Protein AF-A0A7V2X9G7-F1 (afdb_monomer)

Radius of gyration: 11.11 Å; Cα contacts (8 Å, |Δi|>4): 110; chains: 1; bounding box: 22×26×26 Å

Mean predicted aligned error: 3.45 Å

pLDDT: mean 91.79, std 8.22, range [51.62, 97.62]

Solvent-accessible surface area (backbone atoms only — not comparable to full-atom values): 3924 Å² total; per-residue (Å²): 130,84,77,36,25,32,44,77,48,82,54,100,75,23,31,28,36,41,33,28,40,96,92,40,82,76,46,78,45,70,57,32,90,46,61,67,61,53,49,53,50,49,46,69,77,42,73,88,52,40,82,56,48,76,68,53,52,51,52,49,54,63,55,73,76,110

Nearest PDB structures (foldseek):
  1sfe-assembly1_A  TM=8.184E-01  e=2.052E-02  Escherichia coli B
  7aib-assembly1_A  TM=5.045E-01  e=5.874E-01  Escherichia coli K-12
  3mcp-assembly1_A-2  TM=5.420E-01  e=1.682E+00  Parabacteroides distasonis ATCC 8503
  1e4g-assembly1_T  TM=5.294E-01  e=4.512E+00  Thermotoga maritima
  5eox-assembly1_A  TM=3.938E-01  e=2.666E+00  Pseudomonas aeruginosa PAO1

Secondary structure (DSSP, 8-state):
----EEEEEEETTEEEEEEEETTEEEEEEEEES-HHHHHHHHHHHSTTPEE--HHHHHHHHHHHT-

Structure (mmCIF, N/CA/C/O backbone):
data_AF-A0A7V2X9G7-F1
#
_entry.id   AF-A0A7V2X9G7-F1
#
loop_
_atom_site.group_PDB
_atom_site.id
_atom_site.type_symbol
_atom_site.label_atom_id
_atom_site.label_alt_id
_atom_site.label_comp_id
_atom_site.label_asym_id
_atom_site.label_entity_id
_atom_site.label_seq_id
_atom_site.pdbx_PDB_ins_code
_atom_site.Cartn_x
_atom_site.Cartn_y
_atom_site.Cartn_z
_atom_site.occupancy
_atom_site.B_iso_or_equiv
_atom_site.auth_seq_id
_atom_site.auth_comp_id
_atom_site.auth_asym_id
_atom_site.auth_atom_id
_atom_site.pdbx_PDB_model_num
ATOM 1 N N . MET A 1 1 ? 1.227 14.276 14.777 1.00 51.62 1 MET A N 1
ATOM 2 C CA . MET A 1 1 ? 1.072 13.591 13.474 1.00 51.62 1 MET A CA 1
ATOM 3 C C . MET A 1 1 ? 0.250 12.338 13.734 1.00 51.62 1 MET A C 1
ATOM 5 O O . MET A 1 1 ? 0.609 11.610 14.648 1.00 51.62 1 MET A O 1
ATOM 9 N N . LYS A 1 2 ? -0.896 12.141 13.063 1.00 59.47 2 LYS A N 1
ATOM 10 C CA . LYS A 1 2 ? -1.718 10.930 13.269 1.00 59.47 2 LYS A CA 1
ATOM 11 C C . LYS A 1 2 ? -0.879 9.705 12.862 1.00 59.47 2 LYS A C 1
ATOM 13 O O . LYS A 1 2 ? -0.289 9.758 11.789 1.00 59.47 2 LYS A O 1
ATOM 18 N N . ASN A 1 3 ? -0.812 8.655 13.688 1.00 80.69 3 ASN A N 1
ATOM 19 C CA . ASN A 1 3 ? -0.138 7.392 13.351 1.00 80.69 3 ASN A CA 1
ATOM 20 C C . ASN A 1 3 ? -0.775 6.812 12.080 1.00 80.69 3 ASN A C 1
ATOM 22 O O . ASN A 1 3 ? -1.896 6.307 12.121 1.00 80.69 3 ASN A O 1
ATOM 26 N N . VAL A 1 4 ? -0.092 6.949 10.947 1.00 91.44 4 VAL A N 1
ATOM 27 C CA . VAL A 1 4 ? -0.478 6.326 9.680 1.00 91.44 4 VAL A CA 1
ATOM 28 C C . VAL A 1 4 ? 0.530 5.252 9.333 1.00 91.44 4 VAL A C 1
ATOM 30 O O . VAL A 1 4 ? 1.742 5.455 9.440 1.00 91.44 4 VAL A O 1
ATOM 33 N N . SER A 1 5 ? 0.000 4.124 8.897 1.00 95.69 5 SER A N 1
ATOM 34 C CA . SER A 1 5 ? 0.754 3.033 8.318 1.00 95.69 5 SER A CA 1
ATOM 35 C C . SER A 1 5 ? 0.487 2.951 6.823 1.00 95.69 5 SER A C 1
ATOM 37 O O . SER A 1 5 ? -0.526 3.453 6.325 1.00 95.69 5 SER A O 1
ATOM 39 N N . PHE A 1 6 ? 1.388 2.290 6.113 1.00 97.12 6 PHE A N 1
ATOM 40 C CA . PHE A 1 6 ? 1.209 1.929 4.720 1.00 97.12 6 PHE A CA 1
ATOM 41 C C . PHE A 1 6 ? 1.472 0.438 4.509 1.00 97.12 6 PHE A C 1
ATOM 43 O O . PHE A 1 6 ? 2.169 -0.200 5.296 1.00 97.12 6 PHE A O 1
ATOM 50 N N . LEU A 1 7 ? 0.933 -0.099 3.423 1.00 96.69 7 LEU A N 1
ATOM 51 C CA . LEU A 1 7 ? 1.212 -1.440 2.931 1.00 96.69 7 LEU A CA 1
ATOM 52 C C . LEU A 1 7 ? 1.358 -1.366 1.413 1.00 96.69 7 LEU A C 1
ATOM 54 O O . LEU A 1 7 ? 0.531 -0.745 0.751 1.00 96.69 7 LEU A O 1
ATOM 58 N N . VAL A 1 8 ? 2.405 -1.974 0.860 1.00 97.06 8 VAL A N 1
ATOM 59 C CA . VAL A 1 8 ? 2.594 -2.093 -0.592 1.00 97.06 8 VAL A CA 1
ATOM 60 C C . VAL A 1 8 ? 2.758 -3.562 -0.936 1.00 97.06 8 VAL A C 1
ATOM 62 O O . VAL A 1 8 ? 3.639 -4.226 -0.391 1.00 97.06 8 VAL A O 1
ATOM 65 N N . PHE A 1 9 ? 1.938 -4.057 -1.855 1.00 95.75 9 PHE A N 1
ATOM 66 C CA . PHE A 1 9 ? 1.891 -5.471 -2.214 1.00 95.75 9 PHE A CA 1
ATOM 67 C C . PHE A 1 9 ? 1.730 -5.658 -3.730 1.00 95.75 9 PHE A C 1
ATOM 69 O O . PHE A 1 9 ? 1.226 -4.764 -4.419 1.00 95.75 9 PHE A O 1
ATOM 76 N N . PRO A 1 10 ? 2.212 -6.784 -4.282 1.00 95.69 10 PRO A N 1
ATOM 77 C CA . PRO A 1 10 ? 2.053 -7.081 -5.696 1.00 95.69 10 PRO A CA 1
ATOM 78 C C . PRO A 1 10 ? 0.645 -7.618 -5.990 1.00 95.69 10 PRO A C 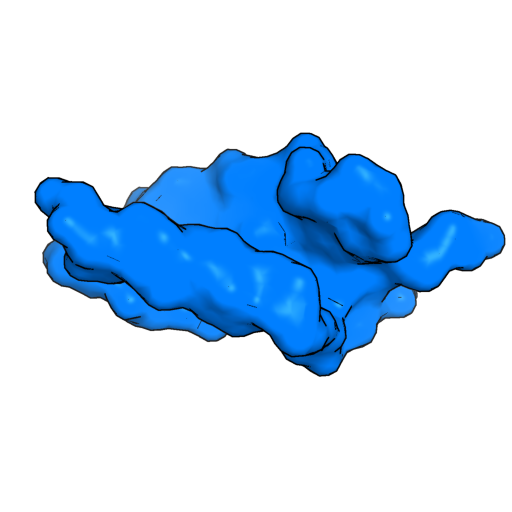1
ATOM 80 O O . PRO A 1 10 ? 0.091 -8.396 -5.223 1.00 95.69 10 PRO A O 1
ATOM 83 N N . THR A 1 11 ? 0.112 -7.259 -7.152 1.00 93.25 11 THR A N 1
ATOM 84 C CA . THR A 1 11 ? -1.119 -7.792 -7.754 1.00 93.25 11 THR A CA 1
ATOM 85 C C . THR A 1 11 ? -0.810 -8.285 -9.171 1.00 93.25 11 THR A C 1
ATOM 87 O O . THR A 1 11 ? 0.281 -8.050 -9.700 1.00 93.25 11 THR A O 1
ATOM 90 N N . ARG A 1 12 ? -1.785 -8.901 -9.853 1.00 91.69 12 ARG A N 1
ATOM 91 C CA . ARG A 1 12 ? -1.635 -9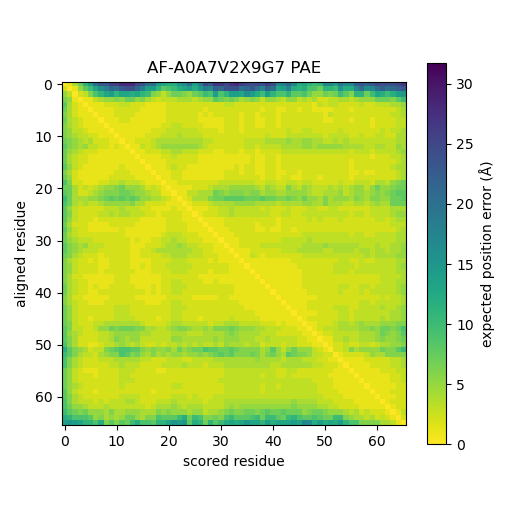.286 -11.273 1.00 91.69 12 ARG A CA 1
ATOM 92 C C . ARG A 1 12 ? -1.387 -8.099 -12.215 1.00 91.69 12 ARG A C 1
ATOM 94 O O . ARG A 1 12 ? -0.886 -8.308 -13.314 1.00 91.69 12 ARG A O 1
ATOM 101 N N . LEU A 1 13 ? -1.747 -6.882 -11.803 1.00 93.12 13 LEU A N 1
ATOM 102 C CA . LEU A 1 13 ? -1.661 -5.667 -12.620 1.00 93.12 13 LEU A CA 1
ATOM 103 C C . LEU A 1 13 ? -0.455 -4.778 -12.269 1.00 93.12 13 LEU A C 1
ATOM 105 O O . LEU A 1 13 ? -0.208 -3.794 -12.960 1.00 93.12 13 LEU A O 1
ATOM 109 N N . GLY A 1 14 ? 0.294 -5.105 -11.213 1.00 95.56 14 GLY A N 1
ATOM 110 C CA . GLY A 1 14 ? 1.405 -4.292 -10.714 1.00 95.56 14 GLY A CA 1
ATOM 111 C C . GLY A 1 14 ? 1.385 -4.147 -9.195 1.00 95.56 14 GLY A C 1
ATOM 112 O O . GLY A 1 14 ? 0.763 -4.937 -8.489 1.00 95.56 14 GLY A O 1
ATOM 113 N N . TRP A 1 15 ? 2.068 -3.132 -8.684 1.00 97.62 15 TRP A N 1
ATOM 114 C CA . TRP A 1 15 ? 2.181 -2.837 -7.259 1.00 97.62 15 TRP A CA 1
ATOM 115 C C . TRP A 1 15 ? 1.057 -1.929 -6.798 1.00 97.62 15 TRP A C 1
ATOM 117 O O . TRP A 1 15 ? 0.908 -0.825 -7.311 1.00 97.62 15 TRP A O 1
ATOM 127 N N . MET A 1 16 ? 0.300 -2.387 -5.812 1.00 97.19 16 MET A N 1
ATOM 128 C CA . MET A 1 16 ? -0.785 -1.638 -5.198 1.00 97.19 16 MET A CA 1
ATOM 129 C C . MET A 1 16 ? -0.342 -1.123 -3.828 1.00 97.19 16 MET A C 1
ATOM 131 O O . MET A 1 16 ? 0.508 -1.730 -3.170 1.00 97.19 16 MET A O 1
ATOM 135 N N . GLY A 1 17 ? -0.893 0.011 -3.402 1.00 97.12 17 GLY A N 1
ATOM 136 C CA . GLY A 1 17 ? -0.544 0.640 -2.131 1.00 97.12 17 GLY A CA 1
ATOM 137 C C . GLY A 1 17 ? -1.775 0.976 -1.306 1.00 97.12 17 GLY A C 1
ATOM 138 O O . GLY A 1 17 ? -2.748 1.515 -1.825 1.00 97.12 17 GLY A O 1
ATOM 139 N N . LEU A 1 18 ? -1.721 0.724 -0.006 1.00 96.94 18 LEU A N 1
ATOM 140 C CA . LEU A 1 18 ? -2.728 1.149 0.958 1.00 96.94 18 LEU A CA 1
ATOM 141 C C . LEU A 1 18 ? -2.078 2.060 1.988 1.00 96.94 18 LEU A C 1
ATOM 143 O O . LEU A 1 18 ? -0.962 1.807 2.435 1.00 96.94 18 LEU A O 1
ATOM 147 N N . VAL A 1 19 ? -2.795 3.102 2.393 1.00 96.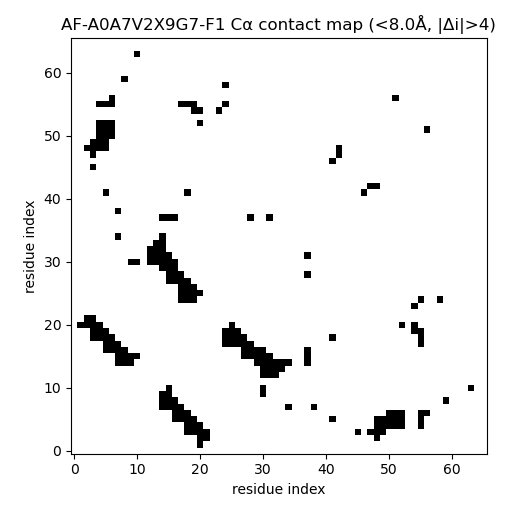56 19 VAL A N 1
ATOM 148 C CA . VAL A 1 19 ? -2.424 3.955 3.524 1.00 96.56 19 VAL A CA 1
ATOM 149 C C . VAL A 1 19 ? -3.626 4.075 4.443 1.00 96.56 19 VAL A C 1
ATOM 151 O O . VAL A 1 19 ? -4.737 4.363 3.995 1.00 96.56 19 VAL A O 1
ATOM 154 N N . GLY A 1 20 ? -3.415 3.886 5.740 1.00 94.56 20 GLY A N 1
ATOM 155 C CA . GLY A 1 20 ? -4.482 3.905 6.734 1.00 94.56 20 GLY A CA 1
ATOM 156 C C . GLY A 1 20 ? -3.960 4.056 8.155 1.00 94.56 20 GLY A C 1
ATOM 157 O O . GLY A 1 20 ? -2.760 4.153 8.391 1.00 94.56 20 GLY A O 1
ATOM 158 N N . GLY A 1 21 ? -4.875 4.120 9.111 1.00 89.88 21 GLY A N 1
ATOM 159 C CA . GLY A 1 21 ? -4.561 4.180 10.538 1.00 89.88 21 GLY A CA 1
ATOM 160 C C . GLY A 1 21 ? -5.709 3.602 11.357 1.00 89.88 21 GLY A C 1
ATOM 161 O O . GLY A 1 21 ? -6.522 2.851 10.831 1.00 89.88 21 GLY A O 1
ATOM 162 N N . GLU A 1 22 ? -5.815 3.989 12.625 1.00 85.12 22 GLU A N 1
ATOM 163 C CA . GLU A 1 22 ? -6.870 3.503 13.536 1.00 85.12 22 GLU A CA 1
ATOM 164 C C . GLU A 1 22 ? -8.300 3.779 13.032 1.00 85.12 22 GLU A C 1
ATOM 166 O O . GLU A 1 22 ? -9.225 3.045 13.350 1.00 85.12 22 GLU A O 1
ATOM 171 N N . GLU A 1 23 ? -8.476 4.814 12.207 1.00 86.62 23 GLU A N 1
ATOM 172 C CA . GLU A 1 23 ? -9.762 5.189 11.598 1.00 86.62 23 GLU A CA 1
ATOM 173 C C . GLU A 1 23 ? -10.075 4.403 10.304 1.00 86.62 23 GLU A C 1
ATOM 175 O O . GLU A 1 23 ? -11.088 4.668 9.663 1.00 86.62 23 GLU A O 1
ATOM 180 N N . GLY A 1 24 ? -9.210 3.466 9.895 1.00 89.19 24 GLY A N 1
ATOM 181 C CA . GLY A 1 24 ? -9.363 2.658 8.683 1.00 89.19 24 GLY A CA 1
ATOM 182 C C . GLY A 1 24 ? -8.449 3.062 7.521 1.00 89.19 24 GLY A C 1
ATOM 183 O O . GLY A 1 24 ? -7.484 3.824 7.678 1.00 89.19 24 GLY A O 1
ATOM 184 N N . VAL A 1 25 ? -8.752 2.522 6.333 1.00 92.69 25 VAL A N 1
ATOM 185 C CA . VAL A 1 25 ? -8.059 2.855 5.078 1.00 92.6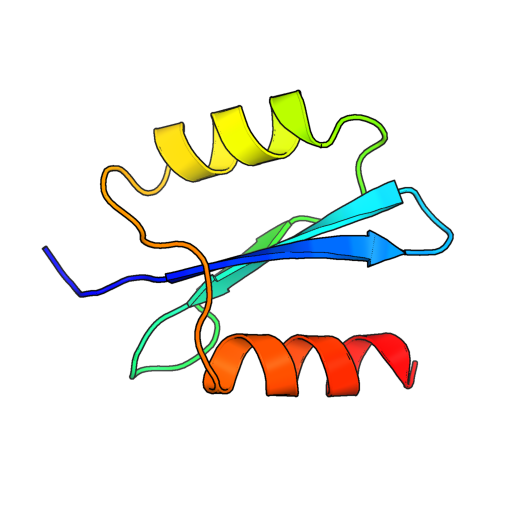9 25 VAL A CA 1
ATOM 186 C C . VAL A 1 25 ? -8.402 4.290 4.682 1.00 92.69 25 VAL A C 1
ATOM 188 O O . VAL A 1 25 ? -9.565 4.663 4.568 1.00 92.69 25 VAL A O 1
ATOM 191 N N . ARG A 1 26 ? -7.373 5.107 4.460 1.00 93.81 26 ARG A N 1
ATOM 192 C CA . ARG A 1 26 ? -7.504 6.510 4.038 1.00 93.81 26 ARG A CA 1
ATOM 193 C C . ARG A 1 26 ? -7.234 6.711 2.559 1.00 93.81 26 ARG A C 1
ATOM 195 O O . ARG A 1 26 ? -7.756 7.657 1.975 1.00 93.81 26 ARG A O 1
ATOM 202 N N . ARG A 1 27 ? -6.380 5.874 1.970 1.00 95.12 27 ARG A N 1
ATOM 203 C CA . ARG A 1 27 ? -6.020 5.971 0.559 1.00 95.12 27 ARG A CA 1
ATOM 204 C C . ARG A 1 27 ? -5.660 4.616 -0.016 1.00 95.12 27 ARG A C 1
ATOM 206 O O . ARG A 1 27 ? -5.000 3.811 0.638 1.00 95.12 27 ARG A O 1
ATOM 213 N N . ILE A 1 28 ? -6.079 4.432 -1.259 1.00 95.44 28 ILE A N 1
ATOM 214 C CA . ILE A 1 28 ? -5.753 3.292 -2.100 1.00 95.44 28 ILE A CA 1
ATOM 215 C C . ILE A 1 28 ? -5.034 3.844 -3.328 1.00 95.44 28 ILE A C 1
ATOM 217 O O . ILE A 1 28 ? -5.548 4.727 -4.014 1.00 95.44 28 ILE A O 1
ATOM 221 N N . TYR A 1 29 ? -3.834 3.343 -3.576 1.00 96.62 29 TYR A N 1
ATOM 222 C CA . TYR A 1 29 ? -3.061 3.575 -4.783 1.00 96.62 29 TYR A CA 1
ATOM 223 C C . TYR A 1 29 ? -3.259 2.372 -5.688 1.00 96.62 29 TYR A C 1
ATOM 225 O O . TYR A 1 29 ? -3.011 1.242 -5.267 1.00 96.62 29 TYR A O 1
ATOM 233 N N . LEU A 1 30 ? -3.732 2.623 -6.905 1.00 95.31 30 LEU A N 1
ATOM 234 C CA . LEU A 1 30 ? -3.977 1.576 -7.888 1.00 95.31 30 LEU A CA 1
ATOM 235 C C . LEU A 1 30 ? -2.667 0.912 -8.341 1.00 95.31 30 LEU A C 1
ATOM 237 O O . LEU A 1 30 ? -1.597 1.493 -8.158 1.00 95.31 30 LEU A O 1
ATOM 241 N N . PRO A 1 31 ? -2.747 -0.292 -8.934 1.00 95.62 31 PRO A N 1
ATOM 242 C CA . PRO A 1 31 ? -1.575 -1.001 -9.417 1.00 95.62 31 PRO A CA 1
ATOM 243 C C . PRO A 1 31 ? -0.716 -0.168 -10.376 1.00 95.62 31 PRO A C 1
ATOM 245 O O . PRO A 1 31 ? -1.192 0.310 -11.406 1.00 95.62 31 PRO A O 1
ATOM 248 N N . GLU A 1 32 ? 0.569 -0.045 -10.048 1.00 95.75 32 GLU A N 1
ATOM 249 C CA . GLU A 1 32 ? 1.583 0.642 -10.848 1.00 95.75 32 GLU A CA 1
ATOM 250 C C . GLU A 1 32 ? 2.782 -0.281 -11.124 1.00 95.75 32 GLU A C 1
ATOM 252 O O . GLU A 1 32 ? 3.119 -1.128 -10.295 1.00 95.75 32 GLU A O 1
ATOM 257 N N . PRO A 1 33 ? 3.487 -0.141 -12.263 1.00 96.56 33 PRO A N 1
ATOM 258 C CA . PRO A 1 33 ? 4.608 -1.029 -12.589 1.00 96.56 33 PRO A CA 1
ATOM 259 C C . PRO A 1 33 ? 5.779 -0.958 -11.595 1.00 96.56 33 PRO A C 1
ATOM 261 O O . PRO A 1 33 ? 6.506 -1.934 -11.417 1.00 96.56 33 PRO A O 1
ATOM 264 N N . SER A 1 34 ? 5.973 0.193 -10.946 1.00 97.56 34 SER A N 1
ATOM 265 C CA . SER A 1 34 ? 7.156 0.496 -10.140 1.00 97.56 34 SER A CA 1
ATOM 266 C C . SER A 1 34 ? 6.821 0.619 -8.657 1.00 97.56 34 SER A C 1
ATOM 268 O O . SER A 1 34 ? 6.208 1.590 -8.212 1.00 97.56 34 SER A O 1
ATOM 270 N N . ARG A 1 35 ? 7.307 -0.340 -7.858 1.00 97.25 35 ARG A N 1
ATOM 271 C CA . ARG A 1 35 ? 7.227 -0.277 -6.389 1.00 97.25 35 ARG A CA 1
ATOM 272 C C . ARG A 1 35 ? 7.917 0.971 -5.833 1.00 97.25 35 ARG A C 1
ATOM 274 O O . ARG A 1 35 ? 7.440 1.555 -4.866 1.00 97.25 35 ARG A O 1
ATOM 281 N N . ALA A 1 36 ? 9.055 1.355 -6.415 1.00 97.62 36 ALA A N 1
ATOM 282 C CA . ALA A 1 36 ? 9.864 2.471 -5.931 1.00 97.62 36 ALA A CA 1
ATOM 283 C C . ALA A 1 36 ? 9.171 3.823 -6.148 1.00 97.62 36 ALA A C 1
ATOM 285 O O . ALA A 1 36 ? 9.186 4.668 -5.250 1.00 97.62 36 ALA A O 1
ATOM 286 N N . ASP A 1 37 ? 8.515 4.008 -7.296 1.00 97.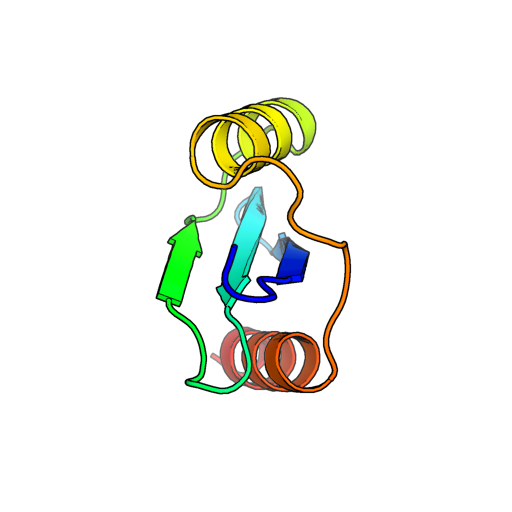19 37 ASP A N 1
ATOM 287 C CA . ASP A 1 37 ? 7.778 5.243 -7.588 1.00 97.19 37 ASP A CA 1
ATOM 288 C C . ASP A 1 37 ? 6.520 5.347 -6.721 1.00 97.19 37 ASP A C 1
ATOM 290 O O . ASP A 1 37 ? 6.240 6.408 -6.157 1.00 97.19 37 ASP A O 1
ATOM 294 N N . LEU A 1 38 ? 5.821 4.225 -6.519 1.00 97.56 38 LEU A N 1
ATOM 295 C CA . LEU A 1 38 ? 4.688 4.149 -5.601 1.00 97.56 38 LEU A CA 1
ATOM 296 C C . LEU A 1 38 ? 5.097 4.519 -4.165 1.00 97.56 38 LEU A C 1
ATOM 298 O O . LEU A 1 38 ? 4.457 5.361 -3.536 1.00 97.56 38 LEU A O 1
ATOM 302 N N . LEU A 1 39 ? 6.191 3.945 -3.655 1.00 96.75 39 LEU A N 1
ATOM 303 C CA . LEU A 1 39 ? 6.715 4.288 -2.329 1.00 96.75 39 LEU A CA 1
ATOM 304 C C . LEU A 1 39 ? 7.126 5.758 -2.235 1.00 96.75 39 LEU A C 1
ATOM 306 O O . LEU A 1 39 ? 6.798 6.421 -1.254 1.00 96.75 39 LEU A O 1
ATOM 310 N N . SER A 1 40 ? 7.794 6.287 -3.262 1.00 96.50 40 SER A N 1
ATOM 311 C CA . SER A 1 40 ? 8.173 7.703 -3.322 1.00 96.50 40 SER A CA 1
ATOM 312 C C . SER A 1 40 ? 6.953 8.616 -3.188 1.00 96.50 40 SER A C 1
ATOM 314 O O . SER A 1 40 ? 6.985 9.582 -2.426 1.00 96.50 40 SER A O 1
ATOM 316 N N . ARG A 1 41 ? 5.849 8.284 -3.867 1.00 96.44 41 ARG A N 1
ATOM 317 C CA . ARG A 1 41 ? 4.584 9.024 -3.761 1.00 96.44 41 ARG A CA 1
ATOM 318 C C . ARG A 1 41 ? 3.944 8.897 -2.384 1.00 96.44 41 ARG A C 1
ATOM 320 O O . ARG A 1 41 ? 3.534 9.911 -1.825 1.00 96.44 41 ARG A O 1
ATOM 327 N N . ILE A 1 42 ? 3.909 7.691 -1.813 1.00 96.19 42 ILE A N 1
ATOM 328 C CA . ILE A 1 42 ? 3.385 7.467 -0.458 1.00 96.19 42 ILE A CA 1
ATOM 329 C C . ILE A 1 42 ? 4.152 8.315 0.558 1.00 96.19 42 ILE A C 1
ATOM 331 O O . ILE A 1 42 ? 3.527 9.005 1.358 1.00 96.19 42 ILE A O 1
ATOM 335 N N . PHE A 1 43 ? 5.486 8.319 0.510 1.00 95.56 43 PHE A N 1
ATOM 336 C CA . PHE A 1 43 ? 6.303 9.086 1.453 1.00 95.56 43 PHE A CA 1
ATOM 337 C C . PHE A 1 43 ? 6.235 10.599 1.233 1.00 95.56 43 PHE A C 1
ATOM 339 O O . PHE A 1 43 ? 6.368 11.351 2.199 1.00 95.56 43 PHE A O 1
ATOM 346 N N . LEU A 1 44 ? 5.996 11.048 -0.003 1.00 95.81 44 LEU A N 1
ATOM 347 C CA . LEU A 1 44 ? 5.745 12.456 -0.306 1.00 95.81 44 LEU A CA 1
ATOM 348 C C . LEU A 1 44 ? 4.404 12.929 0.280 1.00 95.81 44 LEU A C 1
ATOM 350 O O . LEU A 1 44 ? 4.332 14.021 0.839 1.00 95.81 44 LEU A O 1
ATOM 354 N N . GLU A 1 45 ? 3.351 12.114 0.168 1.00 95.06 45 GLU A N 1
ATOM 355 C CA . GLU A 1 45 ? 2.007 12.446 0.661 1.00 95.06 45 GLU A CA 1
ATOM 356 C C . GLU A 1 45 ? 1.848 12.222 2.180 1.00 95.06 45 GLU A C 1
ATOM 358 O O . GLU A 1 45 ? 1.132 12.970 2.851 1.00 95.06 45 GLU A O 1
ATOM 363 N N . TYR A 1 46 ? 2.522 11.213 2.740 1.00 93.38 46 TYR A N 1
ATOM 364 C CA . TYR A 1 46 ? 2.415 10.786 4.139 1.00 93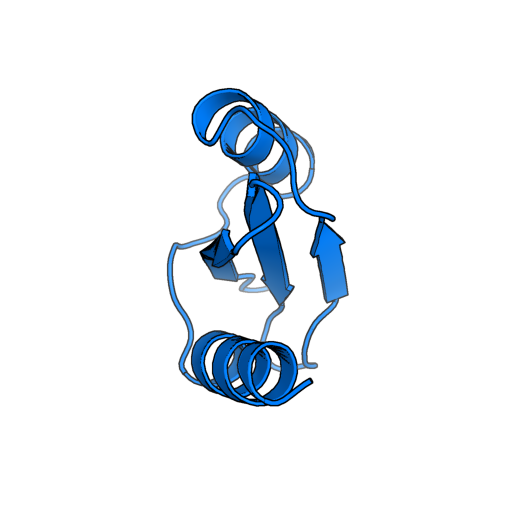.38 46 TYR A CA 1
ATOM 365 C C . TYR A 1 46 ? 3.799 10.686 4.801 1.00 93.38 46 TYR A C 1
ATOM 367 O O . TYR A 1 46 ? 4.281 9.590 5.101 1.00 93.38 46 TYR A O 1
ATOM 375 N N . PRO A 1 47 ? 4.458 11.824 5.079 1.00 91.50 47 PRO A N 1
ATOM 376 C CA . PRO A 1 47 ? 5.776 11.820 5.696 1.00 91.50 47 PRO A CA 1
ATOM 377 C C . PRO A 1 47 ? 5.736 11.178 7.091 1.00 91.50 47 PRO A C 1
ATOM 379 O O . PRO A 1 47 ? 4.929 11.547 7.948 1.00 91.50 47 PRO A O 1
ATOM 382 N N . GLY A 1 48 ? 6.635 10.220 7.327 1.00 88.44 48 GLY A N 1
ATOM 383 C CA . GLY A 1 48 ? 6.762 9.522 8.610 1.00 88.44 48 GLY A CA 1
ATOM 384 C C . GLY A 1 48 ? 5.758 8.387 8.839 1.00 88.44 48 GLY A C 1
ATOM 385 O O . GLY A 1 48 ? 5.638 7.919 9.973 1.00 88.44 48 GLY A O 1
ATOM 386 N N . CYS A 1 49 ? 5.041 7.934 7.803 1.00 91.62 49 CYS A N 1
ATOM 387 C CA . CYS A 1 49 ? 4.249 6.710 7.894 1.00 91.62 49 CYS A CA 1
ATOM 388 C C . CYS A 1 49 ? 5.135 5.475 8.127 1.00 91.62 49 CYS A C 1
ATOM 390 O O . CYS A 1 49 ? 6.283 5.424 7.678 1.00 91.62 49 CYS A O 1
ATOM 392 N N . ARG A 1 50 ? 4.598 4.464 8.815 1.00 91.88 50 ARG A N 1
ATOM 393 C CA . ARG A 1 50 ? 5.302 3.198 9.084 1.00 91.88 50 ARG A CA 1
ATOM 394 C C . ARG A 1 50 ? 4.812 2.091 8.163 1.00 91.88 50 ARG A C 1
ATOM 396 O O . ARG A 1 50 ? 3.647 2.073 7.789 1.00 91.88 50 ARG A O 1
ATOM 403 N N . GLU A 1 51 ? 5.693 1.171 7.801 1.00 92.62 51 GLU A N 1
ATOM 404 C CA . GLU A 1 51 ? 5.284 -0.007 7.037 1.00 92.62 51 GLU A CA 1
ATOM 405 C C . GLU A 1 51 ? 4.519 -0.972 7.948 1.00 92.62 51 GLU A C 1
ATOM 407 O O . GLU A 1 51 ? 4.933 -1.223 9.082 1.00 92.62 51 GLU A O 1
ATOM 412 N N . GLY A 1 52 ? 3.406 -1.502 7.447 1.00 87.88 52 GLY A N 1
ATOM 413 C CA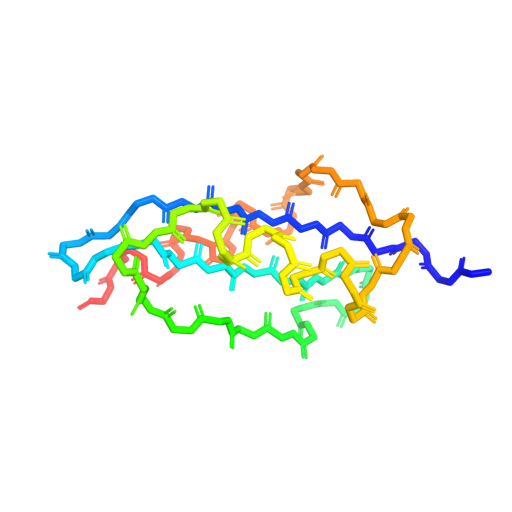 . GLY A 1 52 ? 2.614 -2.531 8.105 1.00 87.88 52 GLY A CA 1
ATOM 414 C C . GLY A 1 52 ? 1.566 -2.012 9.096 1.00 87.88 52 GLY A C 1
ATOM 415 O O . GLY A 1 52 ? 1.731 -1.011 9.801 1.00 87.88 52 GLY A O 1
ATOM 416 N N . SER A 1 53 ? 0.445 -2.727 9.133 1.00 89.69 53 SER A N 1
ATOM 417 C CA . SER A 1 53 ? -0.635 -2.614 10.116 1.00 89.69 53 SER A CA 1
ATOM 418 C C . SER A 1 53 ? -1.545 -3.827 9.949 1.00 89.69 53 SER A C 1
ATOM 420 O O .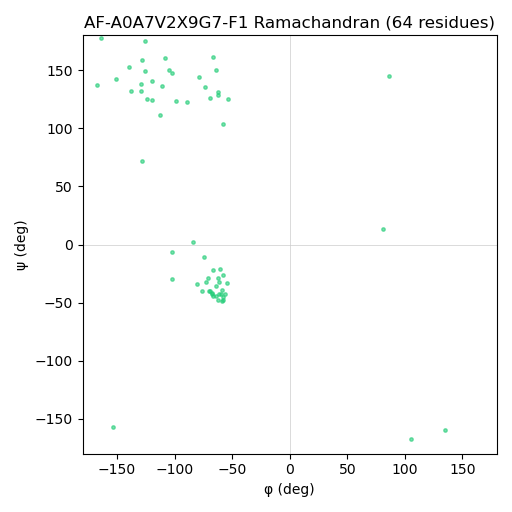 SER A 1 53 ? -1.897 -4.155 8.819 1.00 89.69 53 SER A O 1
ATOM 422 N N . GLU A 1 54 ? -1.982 -4.451 11.046 1.00 90.81 54 GLU A N 1
ATOM 423 C CA . GLU A 1 54 ? -2.952 -5.559 10.990 1.00 90.81 54 GLU A CA 1
ATOM 424 C C . GLU A 1 54 ? -4.231 -5.178 10.229 1.00 90.81 54 GLU A C 1
ATOM 426 O O . GLU A 1 54 ? -4.820 -6.006 9.541 1.00 90.81 54 GLU A O 1
ATOM 431 N N . LEU A 1 55 ? -4.647 -3.909 10.313 1.00 91.06 55 LEU A N 1
ATOM 432 C CA . LEU A 1 55 ? -5.808 -3.405 9.583 1.00 91.06 55 LEU A CA 1
ATOM 433 C C . LEU A 1 55 ? -5.561 -3.387 8.071 1.00 91.06 55 LEU A C 1
ATOM 435 O O . LEU A 1 55 ? -6.449 -3.737 7.300 1.00 91.06 55 LEU A O 1
ATOM 439 N N . LEU A 1 56 ? -4.364 -2.977 7.644 1.00 93.62 56 LEU A N 1
ATOM 440 C CA . LEU A 1 56 ? -4.021 -2.915 6.223 1.00 93.62 56 LEU A CA 1
ATOM 441 C C . LEU A 1 56 ? -3.805 -4.304 5.624 1.00 93.62 56 LEU A C 1
ATOM 443 O O . LEU A 1 56 ? -4.143 -4.500 4.462 1.00 93.62 56 LEU A O 1
ATOM 447 N N . GLU A 1 57 ? -3.300 -5.260 6.404 1.00 93.81 57 GLU A N 1
ATOM 448 C CA . GLU A 1 57 ? -3.205 -6.656 5.965 1.00 93.81 57 GLU A CA 1
ATOM 449 C C . GLU A 1 57 ? -4.587 -7.263 5.721 1.00 93.81 57 GLU A C 1
ATOM 451 O O . GLU A 1 57 ? -4.811 -7.842 4.664 1.00 93.81 57 GLU A O 1
ATOM 456 N N . LYS A 1 58 ? -5.550 -7.040 6.624 1.00 92.81 58 LYS A N 1
ATOM 457 C CA . LYS A 1 58 ? -6.942 -7.463 6.396 1.00 92.81 58 LYS A CA 1
ATOM 458 C C . LYS A 1 58 ? -7.541 -6.826 5.144 1.00 92.81 58 LYS A C 1
ATOM 460 O O . LYS A 1 58 ? -8.177 -7.504 4.351 1.00 92.81 58 LYS A O 1
ATOM 465 N N . ALA A 1 59 ? -7.297 -5.531 4.934 1.00 92.12 59 ALA A N 1
ATOM 466 C CA . ALA A 1 59 ? -7.760 -4.848 3.728 1.00 92.12 59 ALA A CA 1
ATOM 467 C C . ALA A 1 59 ? -7.110 -5.409 2.449 1.00 92.12 59 ALA A C 1
ATOM 469 O O . ALA A 1 59 ? -7.768 -5.473 1.416 1.00 92.12 59 ALA A O 1
ATOM 470 N N . ARG A 1 60 ? -5.836 -5.825 2.501 1.00 94.12 60 ARG A N 1
ATOM 471 C CA . ARG A 1 60 ? -5.173 -6.523 1.390 1.00 94.12 60 ARG A CA 1
ATOM 472 C C . ARG A 1 60 ? -5.857 -7.854 1.092 1.00 94.12 60 ARG A C 1
ATOM 474 O O . ARG A 1 60 ? -6.131 -8.120 -0.070 1.00 94.12 60 ARG A O 1
ATOM 481 N N . GLU A 1 61 ? -6.130 -8.657 2.118 1.00 93.00 61 GLU A N 1
ATOM 482 C CA . GLU A 1 61 ? -6.829 -9.941 1.968 1.00 93.00 61 GLU A CA 1
ATOM 483 C C . GLU A 1 61 ? -8.208 -9.752 1.324 1.00 93.00 61 GLU A C 1
ATOM 485 O O . GLU A 1 61 ? -8.521 -10.431 0.352 1.00 93.00 61 GLU A O 1
ATOM 490 N N . GLU A 1 62 ? -8.983 -8.762 1.780 1.00 90.12 62 GLU A N 1
ATOM 491 C CA . GLU A 1 62 ? -10.280 -8.438 1.176 1.00 90.12 62 GLU A CA 1
ATOM 492 C C . GLU A 1 62 ? -10.169 -8.005 -0.291 1.00 90.12 62 GLU A C 1
ATOM 494 O O . GLU A 1 62 ? -11.087 -8.268 -1.055 1.00 90.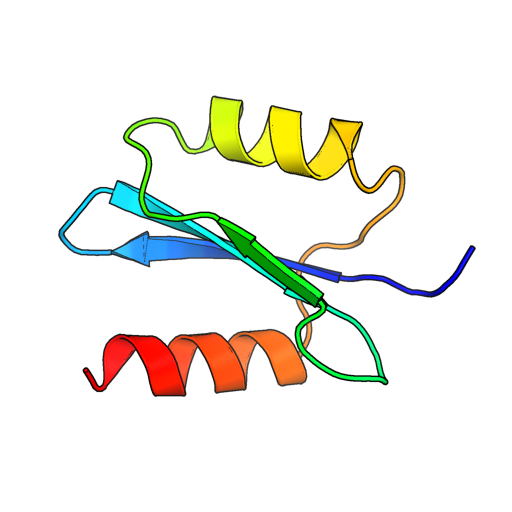12 62 GLU A O 1
ATOM 499 N N . ILE A 1 63 ? -9.082 -7.339 -0.697 1.00 87.62 63 ILE A N 1
ATOM 500 C CA . ILE A 1 63 ? -8.858 -6.927 -2.093 1.00 87.62 63 ILE A CA 1
ATOM 501 C C . ILE A 1 63 ? -8.436 -8.113 -2.965 1.00 87.62 63 ILE A C 1
ATOM 503 O O . ILE A 1 63 ? -8.880 -8.197 -4.106 1.00 87.62 63 ILE A O 1
ATOM 507 N N . ASP A 1 64 ? -7.588 -9.007 -2.451 1.00 83.25 64 ASP A N 1
ATOM 508 C CA . ASP A 1 64 ? -7.108 -10.186 -3.186 1.00 83.25 64 ASP A CA 1
ATOM 509 C C . ASP A 1 64 ? -8.238 -11.200 -3.479 1.00 83.25 64 ASP A C 1
ATOM 511 O O . ASP A 1 64 ? -8.119 -11.991 -4.418 1.00 83.25 64 ASP A O 1
ATOM 515 N N . ASP A 1 65 ? -9.331 -11.164 -2.709 1.00 79.94 65 ASP A N 1
ATOM 516 C CA . ASP A 1 65 ? -10.515 -12.012 -2.900 1.00 79.94 65 ASP A CA 1
ATOM 517 C C . ASP A 1 65 ? -11.409 -11.601 -4.099 1.00 79.94 65 ASP A C 1
ATOM 519 O O . ASP A 1 65 ? -12.294 -12.377 -4.481 1.00 79.94 65 ASP A O 1
ATOM 523 N N . TYR A 1 66 ? -11.189 -10.430 -4.722 1.00 67.06 66 TYR A N 1
ATOM 524 C CA . TYR A 1 66 ? -11.953 -9.929 -5.887 1.00 67.06 66 TYR A CA 1
ATOM 525 C C . TYR A 1 66 ? -11.162 -9.976 -7.205 1.00 67.06 66 TYR A C 1
ATOM 527 O O . TYR A 1 66 ? -11.792 -10.302 -8.242 1.00 67.06 66 TYR A O 1
#

Foldseek 3Di:
DAAKAKEWDADPQAIKMWIDHPVATDDIRDHDNDPVVVVVVCCVVPPPHHYDDPRVVVVVVVVNVD

Sequence (66 aa):
MKNVSFLVFPTRLGWMGLVGGEEGVRRIYLPEPSRADLLSRIFLEYPGCREGSELLEKAREEIDDY